Protein AF-A0AA39HWY8-F1 (afdb_monomer_lite)

Structure (mmCIF, N/CA/C/O backbone):
data_AF-A0AA39HWY8-F1
#
_entry.id   AF-A0AA39HWY8-F1
#
loop_
_atom_site.group_PDB
_atom_site.id
_atom_site.type_symbol
_atom_site.label_atom_id
_atom_site.label_alt_id
_atom_site.label_comp_id
_atom_site.label_asym_id
_atom_site.label_entity_id
_atom_site.label_seq_id
_atom_site.pdbx_PDB_ins_code
_atom_site.Cartn_x
_atom_site.Cartn_y
_atom_site.Cartn_z
_atom_site.occupancy
_atom_site.B_iso_or_equiv
_atom_site.auth_seq_id
_atom_site.auth_comp_id
_atom_site.auth_asym_id
_atom_site.auth_atom_id
_atom_site.pdbx_PDB_model_num
ATOM 1 N N . MET A 1 1 ? 37.361 12.857 -61.889 1.00 50.66 1 MET A N 1
ATOM 2 C CA . MET A 1 1 ? 35.949 12.426 -61.782 1.00 50.66 1 MET A CA 1
ATOM 3 C C . MET A 1 1 ? 35.160 13.543 -61.113 1.00 50.66 1 MET A C 1
ATOM 5 O O . MET A 1 1 ? 35.248 13.696 -59.904 1.00 50.66 1 MET A O 1
ATOM 9 N N . ILE A 1 2 ? 34.490 14.390 -61.898 1.00 62.25 2 ILE A N 1
ATOM 10 C CA . ILE A 1 2 ? 33.703 15.519 -61.384 1.00 62.25 2 ILE A CA 1
ATOM 11 C C . ILE A 1 2 ? 32.306 14.979 -61.100 1.00 62.25 2 ILE A C 1
ATOM 13 O O . ILE A 1 2 ? 31.589 14.592 -62.019 1.00 62.25 2 ILE A O 1
ATOM 17 N N . VAL A 1 3 ? 31.942 14.895 -59.825 1.00 65.19 3 VAL A N 1
ATOM 18 C CA . VAL A 1 3 ? 30.579 14.552 -59.414 1.00 65.19 3 VAL A CA 1
ATOM 19 C C . VAL A 1 3 ? 29.689 15.707 -59.885 1.00 65.19 3 VAL A C 1
ATOM 21 O O . VAL A 1 3 ? 29.846 16.836 -59.423 1.00 65.19 3 VAL A O 1
ATOM 24 N N . SER A 1 4 ? 28.829 15.454 -60.876 1.00 81.50 4 SER A N 1
ATOM 25 C CA . SER A 1 4 ? 27.937 16.456 -61.471 1.00 81.50 4 SER A CA 1
ATOM 26 C C . SER A 1 4 ? 27.116 17.172 -60.390 1.00 81.50 4 SER A C 1
ATOM 28 O O . SER A 1 4 ? 26.708 16.568 -59.397 1.00 81.50 4 SER A O 1
ATOM 30 N N . ARG A 1 5 ? 26.822 18.468 -60.574 1.00 79.62 5 ARG A N 1
ATOM 31 C CA . ARG A 1 5 ? 25.970 19.238 -59.643 1.00 79.62 5 ARG A CA 1
ATOM 32 C C . ARG A 1 5 ? 24.638 18.529 -59.369 1.00 79.62 5 ARG A C 1
ATOM 34 O O . ARG A 1 5 ? 24.157 18.554 -58.240 1.00 79.62 5 ARG A O 1
ATOM 41 N N . GLN A 1 6 ? 24.098 17.829 -60.370 1.00 77.50 6 GLN A N 1
ATOM 42 C CA . GLN A 1 6 ? 22.884 17.024 -60.235 1.00 77.50 6 GLN A CA 1
ATOM 43 C C . GLN A 1 6 ? 23.076 15.848 -59.264 1.00 77.50 6 GLN A C 1
ATOM 45 O O . GLN A 1 6 ? 22.221 15.600 -58.420 1.00 77.50 6 GLN A O 1
ATOM 50 N N . THR A 1 7 ? 24.214 15.146 -59.336 1.00 80.62 7 THR A N 1
ATOM 51 C CA . THR A 1 7 ? 24.498 13.999 -58.462 1.00 80.62 7 THR A CA 1
ATOM 52 C C . THR A 1 7 ? 24.791 14.443 -57.031 1.00 80.62 7 THR A C 1
ATOM 54 O O . THR A 1 7 ? 24.413 13.747 -56.096 1.00 80.62 7 THR A O 1
ATOM 57 N N . PHE A 1 8 ? 25.371 15.632 -56.837 1.00 82.62 8 PHE A N 1
ATOM 58 C CA . PHE A 1 8 ? 25.567 16.212 -55.503 1.00 82.62 8 PHE A CA 1
ATOM 59 C C . PHE A 1 8 ? 24.233 16.559 -54.819 1.00 82.62 8 PHE A C 1
ATOM 61 O O . PHE A 1 8 ? 24.037 16.245 -53.647 1.00 82.62 8 PHE A O 1
ATOM 68 N N . LEU A 1 9 ? 23.281 17.137 -55.563 1.00 82.50 9 LEU A N 1
ATOM 69 C CA . LEU A 1 9 ? 21.939 17.441 -55.051 1.00 82.50 9 LEU A CA 1
ATOM 70 C C . LEU A 1 9 ? 21.155 16.174 -54.686 1.00 82.50 9 LEU A C 1
ATOM 72 O O . LEU A 1 9 ? 20.508 16.136 -53.642 1.00 82.50 9 LEU A O 1
ATOM 76 N N . ILE A 1 10 ? 21.256 15.119 -55.499 1.00 82.06 10 ILE A N 1
ATOM 77 C CA . ILE A 1 10 ? 20.590 13.834 -55.233 1.00 82.06 10 ILE A CA 1
ATOM 78 C C . ILE A 1 10 ? 21.121 13.191 -53.944 1.00 82.06 10 ILE A C 1
ATOM 80 O O . ILE A 1 10 ? 20.329 12.704 -53.141 1.00 82.06 10 ILE A O 1
ATOM 84 N N . LEU A 1 11 ? 22.436 13.236 -53.703 1.00 79.88 11 LEU A N 1
ATOM 85 C CA . LEU A 1 11 ? 23.037 12.698 -52.476 1.00 79.88 11 LEU A CA 1
ATOM 86 C C . LEU A 1 11 ? 22.603 13.473 -51.223 1.00 79.88 11 LEU A C 1
ATOM 88 O O . LEU A 1 11 ? 22.339 12.859 -50.190 1.00 79.88 11 LEU A O 1
ATOM 92 N N . ILE A 1 12 ? 22.469 14.800 -51.317 1.00 81.44 12 ILE A N 1
ATOM 93 C CA . ILE A 1 12 ? 21.970 15.631 -50.211 1.00 81.44 12 ILE A CA 1
ATOM 94 C C . ILE A 1 12 ? 20.500 15.309 -49.917 1.00 81.44 12 ILE A C 1
ATOM 96 O O . ILE A 1 12 ? 20.144 15.081 -48.763 1.00 81.44 12 ILE A O 1
ATOM 100 N N . ILE A 1 13 ? 19.647 15.232 -50.944 1.00 81.38 13 ILE A N 1
ATOM 101 C CA . ILE A 1 13 ? 18.216 14.930 -50.778 1.00 81.38 13 ILE A CA 1
ATOM 102 C C . ILE A 1 13 ? 18.018 13.512 -50.216 1.00 81.38 13 ILE A C 1
ATOM 104 O O . ILE A 1 13 ? 17.230 13.327 -49.288 1.00 81.38 13 ILE A O 1
ATOM 108 N N . ALA A 1 14 ? 18.774 12.525 -50.708 1.00 75.25 14 ALA A N 1
ATOM 109 C CA . ALA A 1 14 ? 18.752 11.160 -50.184 1.00 75.25 14 ALA A CA 1
ATOM 110 C C . ALA A 1 14 ? 19.240 11.091 -48.723 1.00 75.25 14 ALA A C 1
ATOM 112 O O . ALA A 1 14 ? 18.629 10.406 -47.903 1.00 75.25 14 ALA A O 1
ATOM 113 N N . GLY A 1 15 ? 20.286 11.846 -48.366 1.00 71.62 15 GLY A N 1
ATOM 114 C CA . GLY A 1 15 ? 20.781 11.948 -46.989 1.00 71.62 15 GLY A CA 1
ATOM 115 C C . GLY A 1 15 ? 19.767 12.575 -46.023 1.00 71.62 15 GLY A C 1
ATOM 116 O O . GLY A 1 15 ? 19.573 12.072 -44.917 1.00 71.62 15 GLY A O 1
ATOM 117 N N . VAL A 1 16 ? 19.058 13.626 -46.454 1.00 72.94 16 VAL A N 1
ATOM 118 C CA . VAL A 1 16 ? 17.999 14.277 -45.660 1.00 72.94 16 VAL A CA 1
ATOM 119 C C . VAL A 1 16 ? 16.770 13.371 -45.515 1.00 72.94 16 VAL A C 1
ATOM 121 O O . VAL A 1 16 ? 16.178 13.310 -44.436 1.00 72.94 16 VAL A O 1
ATOM 124 N N . ALA A 1 17 ? 16.399 12.615 -46.552 1.00 67.88 17 ALA A N 1
ATOM 125 C CA . ALA A 1 17 ? 15.309 11.642 -46.473 1.00 67.88 17 ALA A CA 1
ATOM 126 C C . ALA A 1 17 ? 15.617 10.509 -45.471 1.00 67.88 17 ALA A C 1
ATOM 128 O O . ALA A 1 17 ? 14.768 10.167 -44.648 1.00 67.88 17 ALA A O 1
ATOM 129 N N . LEU A 1 18 ? 16.848 9.984 -45.459 1.00 64.25 18 LEU A N 1
ATOM 130 C CA . LEU A 1 18 ? 17.270 8.921 -44.532 1.00 64.25 18 LEU A CA 1
ATOM 131 C C . LEU A 1 18 ? 17.336 9.382 -43.064 1.00 64.25 18 LEU A C 1
ATOM 133 O O . LEU A 1 18 ? 17.018 8.607 -42.159 1.00 64.25 18 LEU A O 1
ATOM 137 N N . ALA A 1 19 ? 17.684 10.648 -42.811 1.00 62.22 19 ALA A N 1
ATOM 138 C CA . ALA A 1 19 ? 17.709 11.211 -41.459 1.00 62.22 19 ALA A CA 1
ATOM 139 C C . ALA A 1 19 ? 16.307 11.353 -40.828 1.00 62.22 19 ALA A C 1
ATOM 141 O O . ALA A 1 19 ? 16.174 11.314 -39.605 1.00 62.22 19 ALA A O 1
ATOM 142 N N . ASN A 1 20 ? 15.252 11.480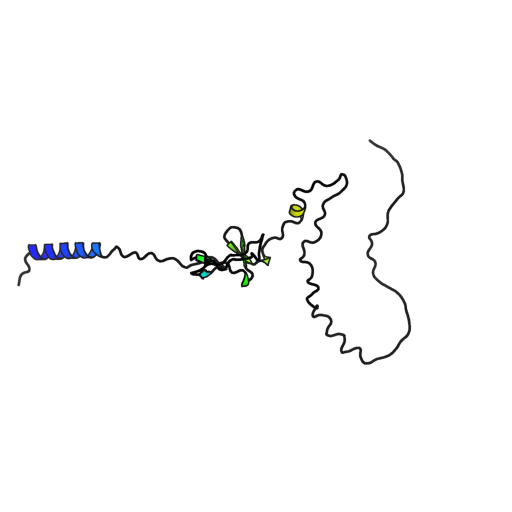 -41.643 1.00 59.72 20 ASN A N 1
ATOM 143 C CA . ASN A 1 20 ? 13.874 11.624 -41.159 1.00 59.72 20 ASN A CA 1
ATOM 144 C C . ASN A 1 20 ? 13.155 10.276 -40.950 1.00 59.72 20 ASN A C 1
ATOM 146 O O . ASN A 1 20 ? 12.254 10.191 -40.117 1.00 59.72 20 ASN A O 1
ATOM 150 N N . VAL A 1 21 ? 13.570 9.207 -41.641 1.00 62.41 21 VAL A N 1
ATOM 151 C CA . VAL A 1 21 ? 12.935 7.874 -41.544 1.00 62.41 21 VAL A CA 1
ATOM 152 C C . VAL A 1 21 ? 13.365 7.094 -40.288 1.00 62.41 21 VAL A C 1
ATOM 154 O O . VAL A 1 21 ? 12.627 6.238 -39.807 1.00 62.41 21 VAL A O 1
ATOM 157 N N . THR A 1 22 ? 14.510 7.408 -39.673 1.00 60.53 22 THR A N 1
ATOM 158 C CA . THR A 1 22 ? 15.006 6.689 -38.477 1.00 60.53 22 THR A CA 1
ATOM 159 C C . THR A 1 22 ? 14.436 7.191 -37.142 1.00 60.53 22 THR A C 1
ATOM 161 O O . THR A 1 22 ? 14.744 6.629 -36.090 1.00 60.53 22 THR A O 1
ATOM 164 N N . LYS A 1 23 ? 13.564 8.209 -37.144 1.00 64.06 23 LYS A N 1
ATOM 165 C CA . LYS A 1 23 ? 13.096 8.881 -35.916 1.00 64.06 23 LYS A CA 1
ATOM 166 C C . LYS A 1 23 ? 11.801 8.326 -35.297 1.00 64.06 23 LYS A C 1
ATOM 168 O O . LYS A 1 23 ? 11.213 8.983 -34.445 1.00 64.06 23 LYS A O 1
ATOM 173 N N . LEU A 1 24 ? 11.362 7.118 -35.667 1.00 63.44 24 LEU A N 1
ATOM 174 C CA . LEU A 1 24 ? 10.164 6.468 -35.103 1.00 63.44 24 LEU A CA 1
ATOM 175 C C . LEU A 1 24 ? 10.446 5.073 -34.530 1.00 63.44 24 LEU A C 1
ATOM 177 O O . LEU A 1 24 ? 9.738 4.110 -34.810 1.00 63.44 24 LEU A O 1
ATOM 181 N N . ARG A 1 25 ? 11.446 4.956 -33.654 1.00 58.62 25 ARG A N 1
ATOM 182 C CA . ARG A 1 25 ? 11.496 3.836 -32.701 1.00 58.62 25 ARG A CA 1
ATOM 183 C C . ARG A 1 25 ? 11.415 4.341 -31.269 1.00 58.62 25 ARG A C 1
ATOM 185 O O . ARG A 1 25 ? 12.288 4.074 -30.451 1.00 58.62 25 ARG A O 1
ATOM 192 N N . ASN A 1 26 ? 10.323 5.039 -30.958 1.00 61.44 26 ASN A N 1
ATOM 193 C CA . ASN A 1 26 ? 9.881 5.190 -29.575 1.00 61.44 26 ASN A CA 1
ATOM 194 C C . ASN A 1 26 ? 9.277 3.858 -29.121 1.00 61.44 26 ASN A C 1
ATOM 196 O O . ASN A 1 26 ? 8.064 3.682 -29.064 1.00 61.44 26 ASN A O 1
ATOM 200 N N . GLY A 1 27 ? 10.149 2.899 -28.809 1.00 60.53 27 GLY A N 1
ATOM 201 C CA . GLY A 1 27 ? 9.787 1.819 -27.904 1.00 60.53 27 GLY A CA 1
ATOM 202 C C . GLY A 1 27 ? 9.500 2.461 -26.555 1.00 60.53 27 GLY A C 1
ATOM 203 O O . GLY A 1 27 ? 10.435 2.830 -25.846 1.00 60.53 27 GLY A O 1
ATOM 204 N N . GLY A 1 28 ? 8.216 2.683 -26.264 1.00 62.94 28 GLY A N 1
ATOM 205 C CA . GLY A 1 28 ? 7.757 3.297 -25.027 1.00 62.94 28 GLY A CA 1
ATOM 206 C C . GLY A 1 28 ? 8.422 2.621 -23.835 1.00 62.94 28 GLY A C 1
ATOM 207 O O . GLY A 1 28 ? 8.192 1.443 -23.563 1.00 62.94 28 GLY A O 1
ATOM 208 N N . ARG A 1 29 ? 9.291 3.355 -23.139 1.00 61.78 29 ARG A N 1
ATOM 209 C CA . ARG A 1 29 ? 9.834 2.903 -21.863 1.00 61.78 29 ARG A CA 1
ATOM 210 C C . ARG A 1 29 ? 8.675 2.902 -20.875 1.00 61.78 29 ARG A C 1
ATOM 212 O O . ARG A 1 29 ? 8.171 3.962 -20.521 1.00 61.78 29 ARG A O 1
ATOM 219 N N . VAL A 1 30 ? 8.250 1.716 -20.444 1.00 65.94 30 VAL A N 1
ATOM 220 C CA . VAL A 1 30 ? 7.434 1.580 -19.236 1.00 65.94 30 VAL A CA 1
ATOM 221 C C . VAL A 1 30 ? 8.327 2.040 -18.093 1.00 65.94 30 VAL A C 1
ATOM 223 O O . VAL A 1 30 ? 9.285 1.348 -17.751 1.00 65.94 30 VAL A O 1
ATOM 226 N N . ILE A 1 31 ? 8.071 3.236 -17.569 1.00 66.94 31 ILE A N 1
ATOM 227 C CA . ILE A 1 31 ? 8.730 3.723 -16.360 1.00 66.94 31 ILE A CA 1
ATOM 228 C C . ILE A 1 31 ? 8.310 2.760 -15.247 1.00 66.94 31 ILE A C 1
ATOM 230 O O . ILE A 1 31 ? 7.136 2.686 -14.893 1.00 66.94 31 ILE A O 1
ATOM 234 N N . ARG A 1 32 ? 9.261 1.947 -14.778 1.00 75.69 32 ARG A N 1
ATOM 235 C CA . ARG A 1 32 ? 9.075 0.981 -13.682 1.00 75.69 32 ARG A CA 1
ATOM 236 C C . ARG A 1 32 ? 9.407 1.606 -12.329 1.00 75.69 32 ARG A C 1
ATOM 238 O O . ARG A 1 32 ? 9.725 0.887 -11.387 1.00 75.69 32 ARG A O 1
ATOM 245 N N . ASP A 1 33 ? 9.361 2.928 -12.260 1.00 87.12 33 ASP A N 1
ATOM 246 C CA . ASP A 1 33 ? 9.581 3.651 -11.023 1.00 87.12 33 ASP A CA 1
ATOM 247 C C . ASP A 1 33 ? 8.276 3.618 -10.243 1.00 87.12 33 ASP A C 1
ATOM 249 O O . ASP A 1 33 ? 7.243 4.124 -10.690 1.00 87.12 33 ASP A O 1
ATOM 253 N N . CYS A 1 34 ? 8.325 2.952 -9.097 1.00 91.38 34 CYS A N 1
ATOM 254 C CA . CYS A 1 34 ? 7.213 2.906 -8.174 1.00 91.38 34 CYS A CA 1
ATOM 255 C C . CYS A 1 34 ? 7.376 3.965 -7.085 1.00 91.38 34 CYS A C 1
ATOM 257 O O . CYS A 1 34 ? 8.503 4.340 -6.752 1.00 91.38 34 CYS A O 1
ATOM 259 N N . PRO A 1 35 ? 6.257 4.463 -6.532 1.00 90.75 35 PRO A N 1
ATOM 260 C CA . PRO A 1 35 ? 6.292 5.298 -5.344 1.00 90.75 35 PRO A CA 1
ATOM 261 C C . PRO A 1 35 ? 6.962 4.577 -4.170 1.00 90.75 35 PRO A C 1
ATOM 263 O O . PRO A 1 35 ? 7.110 3.356 -4.162 1.00 90.75 35 PRO A O 1
ATOM 266 N N . GLU A 1 36 ? 7.323 5.348 -3.151 1.00 91.81 36 GLU A N 1
ATOM 267 C CA . GLU A 1 36 ? 7.893 4.826 -1.910 1.00 91.81 36 GLU A CA 1
ATOM 268 C C . GLU A 1 36 ? 7.042 3.684 -1.319 1.00 91.81 36 GLU A C 1
ATOM 270 O O . GLU A 1 36 ? 5.809 3.751 -1.316 1.00 91.81 36 GLU A O 1
ATOM 275 N N . ASN A 1 37 ? 7.721 2.654 -0.806 1.00 93.12 37 ASN A N 1
ATOM 276 C CA . ASN A 1 37 ? 7.141 1.427 -0.243 1.00 93.12 37 ASN A CA 1
ATOM 277 C C . ASN A 1 37 ? 6.372 0.538 -1.238 1.00 93.12 37 ASN A C 1
ATOM 279 O O . ASN A 1 37 ? 5.664 -0.376 -0.825 1.00 93.12 37 ASN A O 1
ATOM 283 N N . GLU A 1 38 ? 6.517 0.761 -2.545 1.00 94.38 38 GLU A N 1
ATOM 284 C CA . GLU A 1 38 ? 5.963 -0.112 -3.580 1.00 94.38 38 GLU A CA 1
ATOM 285 C C . GLU A 1 38 ? 7.057 -0.571 -4.544 1.00 94.38 38 GLU A C 1
ATOM 287 O O . GLU A 1 38 ? 8.032 0.135 -4.800 1.00 94.38 38 GLU A O 1
ATOM 292 N N . TYR A 1 39 ? 6.881 -1.750 -5.136 1.00 93.44 39 TYR A N 1
ATOM 293 C CA . TYR A 1 39 ? 7.789 -2.264 -6.160 1.00 93.44 39 TYR A CA 1
ATOM 294 C C . TYR A 1 39 ? 7.023 -2.801 -7.363 1.00 93.44 39 TYR A C 1
ATOM 296 O O . TYR A 1 39 ? 5.876 -3.241 -7.263 1.00 93.44 39 TYR A O 1
ATOM 304 N N . PHE A 1 40 ? 7.649 -2.734 -8.537 1.00 93.75 40 PHE A N 1
ATOM 305 C CA . PHE A 1 40 ? 7.016 -3.182 -9.769 1.00 93.75 40 PHE A CA 1
ATOM 306 C C . PHE A 1 40 ? 7.023 -4.709 -9.848 1.00 93.75 40 PHE A C 1
ATOM 308 O O . PHE A 1 40 ? 8.082 -5.336 -9.826 1.00 93.75 40 PHE A O 1
ATOM 315 N N . VAL A 1 41 ? 5.850 -5.308 -10.040 1.00 92.69 41 VAL A N 1
ATOM 316 C CA . VAL A 1 41 ? 5.700 -6.746 -10.295 1.00 92.69 41 VAL A CA 1
ATOM 317 C C . VAL A 1 41 ? 4.888 -6.988 -11.559 1.00 92.69 41 VAL A C 1
ATOM 319 O O . VAL A 1 41 ? 4.013 -6.202 -11.924 1.00 92.69 41 VAL A O 1
ATOM 322 N N . GLN A 1 42 ? 5.167 -8.101 -12.237 1.00 92.62 42 GLN A N 1
ATOM 323 C CA . GLN A 1 42 ? 4.432 -8.495 -13.444 1.00 92.62 42 GLN A CA 1
ATOM 324 C C . GLN A 1 42 ? 3.035 -9.045 -13.133 1.00 92.62 42 GLN A C 1
ATOM 326 O O . GLN A 1 42 ? 2.101 -8.829 -13.900 1.00 92.62 42 GLN A O 1
ATOM 331 N N . CYS A 1 43 ? 2.898 -9.735 -12.003 1.00 92.62 43 CYS A N 1
ATOM 332 C CA . CYS A 1 43 ? 1.646 -10.280 -11.497 1.00 92.62 43 CYS A CA 1
ATOM 333 C C . CYS A 1 43 ? 1.410 -9.672 -10.116 1.00 92.62 43 CYS A C 1
ATOM 335 O O . CYS A 1 43 ? 2.098 -10.018 -9.157 1.00 92.62 43 CYS A O 1
ATOM 337 N N . ARG A 1 44 ? 0.470 -8.728 -10.023 1.00 92.44 44 ARG A N 1
ATOM 338 C CA . ARG A 1 44 ? 0.107 -8.120 -8.740 1.00 92.44 44 ARG A CA 1
ATOM 339 C C . ARG A 1 44 ? -0.868 -9.017 -7.999 1.00 92.44 44 ARG A C 1
ATOM 341 O O . ARG A 1 44 ? -1.872 -9.436 -8.573 1.00 92.44 44 ARG A O 1
ATOM 348 N N . ALA A 1 45 ? -0.594 -9.278 -6.728 1.00 91.06 45 ALA A N 1
ATOM 349 C CA . ALA A 1 45 ? -1.573 -9.899 -5.851 1.00 91.06 45 ALA A CA 1
ATOM 350 C C . ALA A 1 45 ? -2.612 -8.858 -5.388 1.00 91.06 45 ALA A C 1
ATOM 352 O O . ALA A 1 45 ? -2.630 -7.699 -5.822 1.00 91.06 45 ALA A O 1
ATOM 353 N N . CYS A 1 46 ? -3.514 -9.281 -4.511 1.00 91.31 46 CYS A N 1
ATOM 354 C CA . CYS A 1 46 ? -4.290 -8.348 -3.708 1.00 91.31 46 CYS A CA 1
ATOM 355 C C . CYS A 1 46 ? -3.368 -7.538 -2.777 1.00 91.31 46 CYS A C 1
ATOM 357 O O . CYS A 1 46 ? -2.308 -8.007 -2.371 1.00 91.31 46 CYS A O 1
ATOM 359 N N . GLU A 1 47 ? -3.799 -6.339 -2.410 1.00 93.00 47 GLU A N 1
ATOM 360 C CA . GLU A 1 47 ? -3.108 -5.491 -1.439 1.00 93.00 47 GLU A CA 1
ATOM 361 C C . GLU A 1 47 ? -4.051 -5.291 -0.248 1.00 93.00 47 GLU A C 1
ATOM 363 O O . GLU A 1 47 ? -5.270 -5.232 -0.443 1.00 93.00 47 GLU A O 1
ATOM 368 N N . GLY A 1 48 ? -3.504 -5.186 0.963 1.00 92.06 48 GLY A N 1
ATOM 369 C CA . GLY A 1 48 ? -4.273 -4.798 2.145 1.00 92.06 48 GLY A CA 1
ATOM 370 C C . GLY A 1 48 ? -4.602 -3.305 2.147 1.00 92.06 48 GLY A C 1
ATOM 371 O O . GLY A 1 48 ? -3.879 -2.503 1.554 1.00 92.06 48 GLY A O 1
ATOM 372 N N . THR A 1 49 ? -5.675 -2.917 2.833 1.00 93.12 49 THR A N 1
ATOM 373 C CA . THR A 1 49 ? -6.013 -1.509 3.115 1.00 93.12 49 THR A CA 1
ATOM 374 C C . THR A 1 49 ? -6.042 -1.258 4.620 1.00 93.12 49 THR A C 1
ATOM 376 O O . THR A 1 49 ? -5.945 -2.194 5.410 1.00 93.12 49 THR A O 1
ATOM 379 N N . CYS A 1 50 ? -6.180 -0.005 5.056 1.00 89.56 50 CYS A N 1
ATOM 380 C CA . CYS A 1 50 ? -6.334 0.265 6.490 1.00 89.56 50 CYS A CA 1
ATOM 381 C C . CYS A 1 50 ? -7.614 -0.344 7.081 1.00 89.56 50 CYS A C 1
ATOM 383 O O . CYS A 1 50 ? -7.644 -0.668 8.263 1.00 89.56 50 CYS A O 1
ATOM 385 N N . GLU A 1 51 ? -8.666 -0.486 6.276 1.00 88.00 51 GLU A N 1
ATOM 386 C CA . GLU A 1 51 ? -9.948 -1.074 6.671 1.00 88.00 51 GLU A CA 1
ATOM 387 C C . GLU A 1 51 ? -9.889 -2.606 6.679 1.00 88.00 51 GLU A C 1
ATOM 389 O O . GLU A 1 51 ? -10.562 -3.244 7.484 1.00 88.00 51 GLU A O 1
ATOM 394 N N . ASN A 1 52 ? -9.078 -3.195 5.796 1.00 89.19 52 ASN A N 1
ATOM 395 C CA . ASN A 1 52 ? -8.845 -4.632 5.731 1.00 89.19 52 ASN A CA 1
ATOM 396 C C . ASN A 1 52 ? -7.362 -4.929 5.431 1.00 89.19 52 ASN A C 1
ATOM 398 O O . ASN A 1 52 ? -6.996 -5.086 4.260 1.00 89.19 52 ASN A O 1
ATOM 402 N N . PRO A 1 53 ? -6.497 -4.984 6.462 1.00 87.00 53 PRO A N 1
ATOM 403 C CA . PRO A 1 53 ? -5.055 -5.151 6.272 1.00 87.00 53 PRO A CA 1
ATOM 404 C C . PRO A 1 53 ? -4.652 -6.512 5.700 1.00 87.00 53 PRO A C 1
ATOM 406 O O . PRO A 1 53 ? -3.634 -6.613 5.022 1.00 87.00 53 PRO A O 1
ATOM 409 N N . GLU A 1 54 ? -5.446 -7.549 5.967 1.00 88.75 54 GLU A N 1
ATOM 410 C CA . GLU A 1 54 ? -5.170 -8.939 5.584 1.00 88.75 54 GLU A CA 1
ATOM 411 C C . GLU A 1 54 ? -6.363 -9.517 4.806 1.00 88.75 54 GLU A C 1
ATOM 413 O O . GLU A 1 54 ? -7.114 -10.349 5.319 1.00 88.75 54 GLU A O 1
ATOM 418 N N . PRO A 1 55 ? -6.593 -9.058 3.561 1.00 89.31 55 PRO A N 1
ATOM 419 C CA . PRO A 1 55 ? -7.675 -9.579 2.744 1.00 89.31 55 PRO A CA 1
ATOM 420 C C . PRO A 1 55 ? -7.417 -11.040 2.363 1.00 89.31 55 PRO A C 1
ATOM 422 O O . PRO A 1 55 ? -6.288 -11.450 2.100 1.00 89.31 55 PRO A O 1
ATOM 425 N N . VAL A 1 56 ? -8.490 -11.826 2.256 1.00 90.06 56 VAL A N 1
ATOM 426 C CA . VAL A 1 56 ? -8.426 -13.158 1.645 1.00 90.06 56 VAL A CA 1
ATOM 427 C C . VAL A 1 56 ? -8.334 -12.996 0.134 1.00 90.06 56 VAL A C 1
ATOM 429 O O . VAL A 1 56 ? -9.162 -12.318 -0.479 1.00 90.06 56 VAL A O 1
ATOM 432 N N . CYS A 1 57 ? -7.335 -13.628 -0.477 1.00 87.06 57 CYS A N 1
ATOM 433 C CA . CYS A 1 57 ? -7.004 -13.388 -1.874 1.00 87.06 57 CYS A CA 1
ATOM 434 C C . CYS A 1 57 ? -7.026 -14.655 -2.703 1.00 87.06 57 CYS A C 1
ATOM 436 O O . CYS A 1 57 ? -6.483 -15.691 -2.323 1.00 87.06 57 CYS A O 1
ATOM 438 N N . THR A 1 58 ? -7.634 -14.550 -3.879 1.00 88.94 58 THR A N 1
ATOM 439 C CA . THR A 1 58 ? -7.552 -15.593 -4.893 1.00 88.94 58 THR A CA 1
ATOM 440 C C . THR A 1 58 ? -6.152 -15.599 -5.506 1.00 88.94 58 THR A C 1
ATOM 442 O O . THR A 1 58 ? -5.466 -14.579 -5.543 1.00 88.94 58 THR A O 1
ATOM 445 N N . ARG A 1 59 ? -5.719 -16.742 -6.048 1.00 87.12 59 ARG A N 1
ATOM 446 C CA . ARG A 1 59 ? -4.425 -16.869 -6.751 1.00 87.12 59 ARG A CA 1
ATOM 447 C C . ARG A 1 59 ? -4.412 -16.194 -8.136 1.00 87.12 59 ARG A C 1
ATOM 449 O O . ARG A 1 59 ? -3.594 -16.538 -8.981 1.00 87.12 59 ARG A O 1
ATOM 456 N N . MET A 1 60 ? -5.341 -15.273 -8.396 1.00 90.19 60 MET A N 1
ATOM 457 C CA . MET A 1 60 ? -5.441 -14.569 -9.671 1.00 90.19 60 MET A CA 1
ATOM 458 C C . MET A 1 60 ? -4.473 -13.389 -9.714 1.00 90.19 60 MET A C 1
ATOM 460 O O . MET A 1 60 ? -4.446 -12.552 -8.813 1.00 90.19 60 MET A O 1
ATOM 464 N N . CYS A 1 61 ? -3.726 -13.297 -10.811 1.00 92.44 61 CYS A N 1
ATOM 465 C CA . CYS A 1 61 ? -2.846 -12.173 -11.088 1.00 92.44 61 CYS A CA 1
ATOM 466 C C . CYS A 1 61 ? -3.636 -10.950 -11.553 1.00 92.44 61 CYS A C 1
ATOM 468 O O . CYS A 1 61 ? -4.377 -11.012 -12.535 1.00 92.44 61 CYS A O 1
ATOM 470 N N . ARG A 1 62 ? -3.412 -9.810 -10.901 1.00 91.56 62 ARG A N 1
ATOM 471 C CA . ARG A 1 62 ? -3.766 -8.495 -11.443 1.00 91.56 62 ARG A CA 1
ATOM 472 C C . ARG A 1 62 ? -2.687 -8.025 -12.430 1.00 91.56 62 ARG A C 1
ATOM 474 O O . ARG A 1 62 ? -1.542 -8.480 -12.333 1.00 91.56 62 ARG A O 1
ATOM 481 N N . PRO A 1 63 ? -3.023 -7.099 -13.350 1.00 92.62 63 PRO A N 1
ATOM 482 C CA . PRO A 1 63 ? -2.074 -6.563 -14.322 1.00 92.62 63 PRO A CA 1
ATOM 483 C C . PRO A 1 63 ? -0.800 -6.019 -13.675 1.00 92.62 63 PRO A C 1
ATOM 485 O O . PRO A 1 63 ? -0.842 -5.500 -12.551 1.00 92.62 63 PRO A O 1
ATOM 488 N N . ALA A 1 64 ? 0.299 -6.090 -14.426 1.00 92.44 64 ALA A N 1
ATOM 489 C CA . ALA A 1 64 ? 1.601 -5.586 -14.016 1.00 92.44 64 ALA A CA 1
ATOM 490 C C . ALA A 1 64 ? 1.531 -4.129 -13.534 1.00 92.44 64 ALA A C 1
ATOM 492 O O . ALA A 1 64 ? 0.790 -3.310 -14.083 1.00 92.44 64 ALA A O 1
ATOM 493 N N . GLY A 1 65 ? 2.301 -3.807 -12.500 1.00 92.56 65 GLY A N 1
ATOM 494 C CA . GLY A 1 65 ? 2.331 -2.471 -11.917 1.00 92.56 65 GLY A CA 1
ATOM 495 C C . GLY A 1 65 ? 2.989 -2.449 -10.546 1.00 92.56 65 GLY A C 1
ATOM 496 O O . GLY A 1 65 ? 3.534 -3.454 -10.090 1.00 92.56 65 GLY A O 1
ATOM 497 N N . CYS A 1 66 ? 2.892 -1.301 -9.882 1.00 94.06 66 CYS A N 1
ATOM 498 C CA . CYS A 1 66 ? 3.379 -1.123 -8.519 1.00 94.06 66 CYS A CA 1
ATOM 499 C C . CYS A 1 66 ? 2.503 -1.865 -7.514 1.00 94.06 66 CYS A C 1
ATOM 501 O O . CYS A 1 66 ? 1.268 -1.824 -7.603 1.00 94.06 66 CYS A O 1
ATOM 503 N N . PHE A 1 67 ? 3.168 -2.581 -6.614 1.00 94.38 67 PHE A N 1
ATOM 504 C CA . PHE A 1 67 ? 2.572 -3.450 -5.618 1.00 94.38 67 PHE A CA 1
ATOM 505 C C . PHE A 1 67 ? 3.019 -3.046 -4.217 1.00 94.38 67 PHE A C 1
ATOM 507 O O . PHE A 1 67 ? 4.214 -2.916 -3.956 1.00 94.38 67 PHE A O 1
ATOM 514 N N . CYS A 1 68 ? 2.037 -2.863 -3.343 1.00 95.69 68 CYS A N 1
ATOM 515 C CA . CYS A 1 68 ? 2.180 -2.626 -1.916 1.00 95.69 68 CYS A CA 1
ATOM 516 C C . CYS A 1 68 ? 2.078 -3.968 -1.186 1.00 95.69 68 CYS A C 1
ATOM 518 O O . CYS A 1 68 ? 1.003 -4.570 -1.145 1.00 95.69 68 CYS A O 1
ATOM 520 N N . ASN A 1 69 ? 3.195 -4.462 -0.654 1.00 91.62 69 ASN A N 1
ATOM 521 C CA . ASN A 1 69 ? 3.263 -5.815 -0.115 1.00 91.62 69 ASN A CA 1
ATOM 522 C C . ASN A 1 69 ? 2.740 -5.891 1.333 1.00 91.62 69 ASN A C 1
ATOM 524 O O . ASN A 1 69 ? 3.385 -5.358 2.241 1.00 91.62 69 ASN A O 1
ATOM 528 N N . PRO A 1 70 ? 1.621 -6.601 1.587 1.00 88.12 70 PRO A N 1
ATOM 529 C CA . PRO A 1 70 ? 1.105 -6.772 2.941 1.00 88.12 70 PRO A CA 1
ATOM 530 C C . PRO A 1 70 ? 2.019 -7.625 3.829 1.00 88.12 70 PRO A C 1
ATOM 532 O O . PRO A 1 70 ? 2.031 -7.428 5.042 1.00 88.12 70 PRO A O 1
ATOM 535 N N . SER A 1 71 ? 2.822 -8.530 3.254 1.00 86.75 71 SER A N 1
ATOM 536 C CA . SER A 1 71 ? 3.783 -9.342 4.016 1.00 86.75 71 SER A CA 1
ATOM 537 C C . SER A 1 71 ? 4.926 -8.517 4.608 1.00 86.75 71 SER A C 1
ATOM 539 O O . SER A 1 71 ? 5.471 -8.905 5.637 1.00 86.75 71 SER A O 1
ATOM 541 N N . ASP A 1 72 ? 5.230 -7.363 4.011 1.00 89.50 72 ASP A N 1
ATOM 542 C CA . ASP A 1 72 ? 6.238 -6.423 4.512 1.00 89.50 72 ASP A CA 1
ATOM 543 C C . ASP A 1 72 ? 5.642 -5.439 5.540 1.00 89.50 72 ASP A C 1
ATOM 545 O O . ASP A 1 72 ? 6.303 -4.500 5.974 1.00 89.50 72 ASP A O 1
ATOM 549 N N . GLY A 1 73 ? 4.379 -5.638 5.943 1.00 89.69 73 GLY A N 1
ATOM 550 C CA . GLY A 1 73 ? 3.700 -4.799 6.927 1.00 89.69 73 GLY A CA 1
ATOM 551 C C . GLY A 1 73 ? 3.130 -3.500 6.358 1.00 89.69 73 GLY A C 1
ATOM 552 O O . GLY A 1 73 ? 2.843 -2.580 7.126 1.00 89.69 73 GLY A O 1
ATOM 553 N N . PHE A 1 74 ? 2.934 -3.409 5.040 1.00 94.06 74 PHE A N 1
ATOM 554 C CA . PHE A 1 74 ? 2.366 -2.228 4.396 1.00 94.06 74 PHE A CA 1
ATOM 555 C C . PHE A 1 74 ? 0.924 -2.429 3.927 1.00 94.06 74 PHE A C 1
ATOM 557 O O . PHE A 1 74 ? 0.487 -3.527 3.595 1.00 94.06 74 PHE A O 1
ATOM 564 N N . VAL A 1 75 ? 0.175 -1.333 3.869 1.00 94.69 75 VAL A N 1
ATOM 565 C CA . VAL A 1 75 ? -1.199 -1.294 3.368 1.00 94.69 75 VAL A CA 1
ATOM 566 C C . VAL A 1 75 ? -1.420 -0.062 2.501 1.00 94.69 75 VAL A C 1
ATOM 568 O O . VAL A 1 75 ? -0.805 0.991 2.700 1.00 94.69 75 VAL A O 1
ATOM 571 N N . ARG A 1 76 ? -2.331 -0.170 1.532 1.00 94.56 76 ARG A N 1
ATOM 572 C CA . ARG A 1 76 ? -2.679 0.938 0.647 1.00 94.56 76 ARG A CA 1
ATOM 573 C C . ARG A 1 76 ? -3.754 1.818 1.289 1.00 94.56 76 ARG A C 1
ATOM 575 O O . ARG A 1 76 ? -4.842 1.355 1.629 1.00 94.56 76 ARG A O 1
ATOM 582 N N . LYS A 1 77 ? -3.473 3.118 1.399 1.00 93.19 77 LYS A N 1
ATOM 583 C CA . LYS A 1 77 ? -4.412 4.156 1.848 1.00 93.19 77 LYS A CA 1
ATOM 584 C C . LYS A 1 77 ? -4.337 5.364 0.923 1.00 93.19 77 LYS A C 1
ATOM 586 O O . LYS A 1 77 ? -3.265 5.932 0.735 1.00 93.19 77 LYS A O 1
ATOM 591 N N . ASN A 1 78 ? -5.472 5.783 0.360 1.00 90.19 78 ASN A N 1
ATOM 592 C CA . ASN A 1 78 ? -5.563 6.948 -0.536 1.00 90.19 78 ASN A CA 1
ATOM 593 C C . ASN A 1 78 ? -4.516 6.926 -1.670 1.00 90.19 78 ASN A C 1
ATOM 595 O O . ASN A 1 78 ? -3.885 7.937 -1.968 1.00 90.19 78 ASN A O 1
ATOM 599 N N . GLY A 1 79 ? -4.284 5.749 -2.260 1.00 90.06 79 GLY A N 1
ATOM 600 C CA . GLY A 1 79 ? -3.318 5.564 -3.346 1.00 90.06 79 GLY A CA 1
ATOM 601 C C . GLY A 1 79 ? -1.851 5.454 -2.919 1.00 90.06 79 GLY A C 1
ATOM 602 O O . GLY A 1 79 ? -1.019 5.211 -3.782 1.00 90.06 79 GLY A O 1
ATOM 603 N N . ARG A 1 80 ? -1.525 5.565 -1.625 1.00 93.06 80 ARG A N 1
ATOM 604 C CA . ARG A 1 80 ? -0.159 5.414 -1.099 1.00 93.06 80 ARG A CA 1
ATOM 605 C C . ARG A 1 80 ? 0.008 4.118 -0.318 1.00 93.06 80 ARG A C 1
ATOM 607 O O . ARG A 1 80 ? -0.896 3.748 0.428 1.00 93.06 80 ARG A O 1
ATOM 614 N N . CYS A 1 81 ? 1.175 3.495 -0.426 1.00 95.44 81 CYS A N 1
ATOM 615 C CA . CYS A 1 81 ? 1.584 2.398 0.441 1.00 95.44 81 CYS A CA 1
ATOM 616 C C . CYS A 1 81 ? 2.223 2.945 1.726 1.00 95.44 81 CYS A C 1
ATOM 618 O O . CYS A 1 81 ? 3.214 3.680 1.690 1.00 95.44 81 CYS A O 1
ATOM 620 N N . ILE A 1 82 ? 1.604 2.650 2.867 1.00 94.56 82 ILE A N 1
ATOM 621 C CA . ILE A 1 82 ? 2.032 3.111 4.192 1.00 94.56 82 ILE A CA 1
ATOM 622 C C . ILE A 1 82 ? 2.185 1.920 5.131 1.00 94.56 82 ILE A C 1
ATOM 624 O O . ILE A 1 82 ? 1.532 0.899 4.944 1.00 94.56 82 ILE A O 1
ATOM 628 N N . GLU A 1 83 ? 3.020 2.053 6.156 1.00 92.81 83 GLU A N 1
ATOM 629 C CA . GLU A 1 83 ? 3.104 1.063 7.234 1.00 92.81 83 GLU A CA 1
ATOM 630 C C . GLU A 1 83 ? 1.712 0.845 7.852 1.00 92.81 83 GLU A C 1
ATOM 632 O O . GLU A 1 83 ? 0.986 1.808 8.126 1.00 92.81 83 GLU A O 1
ATOM 637 N N . LYS A 1 84 ? 1.349 -0.414 8.113 1.00 89.56 84 LYS A N 1
ATOM 638 C CA . LYS A 1 84 ? 0.080 -0.811 8.746 1.00 89.56 84 LYS A CA 1
ATOM 639 C C . LYS A 1 84 ? -0.161 -0.055 10.056 1.00 89.56 84 LYS A C 1
ATOM 641 O O . LYS A 1 84 ? -1.284 0.345 10.341 1.00 89.56 84 LYS A O 1
ATOM 646 N N . GLU A 1 85 ? 0.900 0.219 10.808 1.00 86.00 85 GLU A N 1
ATOM 647 C CA . GLU A 1 85 ? 0.862 0.966 12.071 1.00 86.00 85 GLU A CA 1
ATOM 648 C C . GLU A 1 85 ? 0.505 2.453 11.897 1.00 86.00 85 GLU A C 1
ATOM 650 O O . GLU A 1 85 ? -0.043 3.073 12.806 1.00 86.00 85 GLU A O 1
ATOM 655 N N . ARG A 1 86 ? 0.754 3.035 10.715 1.00 86.94 86 ARG A N 1
ATOM 656 C CA . ARG A 1 86 ? 0.379 4.423 10.387 1.00 86.94 86 ARG A CA 1
ATOM 657 C C . ARG A 1 86 ? -1.072 4.569 9.965 1.00 86.94 86 ARG A C 1
ATOM 659 O O . ARG A 1 86 ? -1.548 5.695 9.759 1.00 86.94 86 ARG A O 1
ATOM 666 N N . CYS A 1 87 ? -1.806 3.468 9.827 1.00 85.94 87 CYS A N 1
ATOM 667 C CA . CYS A 1 87 ? -3.249 3.565 9.796 1.00 85.94 87 CYS A CA 1
ATOM 668 C C . CYS A 1 87 ? -3.684 4.204 11.107 1.00 85.94 87 CYS A C 1
ATOM 670 O O . CYS A 1 87 ? -3.562 3.596 12.166 1.00 85.94 87 CYS A O 1
ATOM 672 N N . ARG A 1 88 ? -4.187 5.450 11.037 1.00 73.25 88 ARG A N 1
ATOM 673 C CA . ARG A 1 88 ? -4.919 6.016 12.171 1.00 73.25 88 ARG A CA 1
ATOM 674 C C . ARG A 1 88 ? -5.901 4.934 12.612 1.00 73.25 88 ARG A C 1
ATOM 676 O O . ARG A 1 88 ? -6.672 4.496 11.745 1.00 73.25 88 ARG A O 1
ATOM 683 N N . PRO A 1 89 ? -5.881 4.511 13.886 1.00 60.84 89 PRO A N 1
A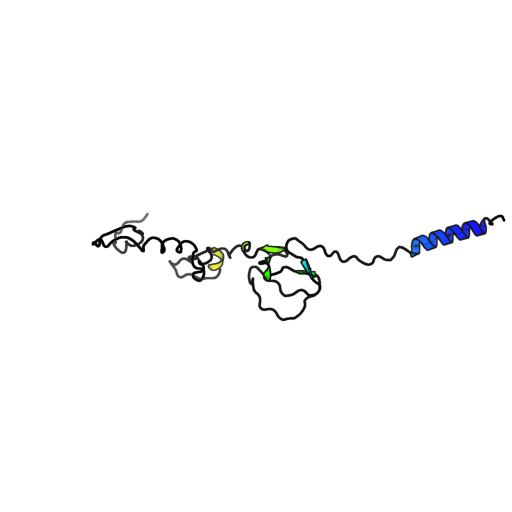TOM 684 C CA . PRO A 1 89 ? -7.003 3.750 14.389 1.00 60.84 89 PRO A CA 1
ATOM 685 C C . PRO A 1 89 ? -8.261 4.560 14.047 1.00 60.84 89 PRO A C 1
ATOM 687 O O . PRO A 1 89 ? -8.184 5.801 14.023 1.00 60.84 89 PRO A O 1
ATOM 690 N N . PRO A 1 90 ? -9.385 3.902 13.707 1.00 58.38 90 PRO A N 1
ATOM 691 C CA . PRO A 1 90 ? -10.651 4.614 13.597 1.00 58.38 90 PRO A CA 1
ATOM 692 C C . PRO A 1 90 ? -10.746 5.535 14.810 1.00 58.38 90 PRO A C 1
ATOM 694 O O . PRO A 1 90 ? -10.397 5.117 15.921 1.00 58.38 90 PRO A O 1
ATOM 697 N N . ASN A 1 91 ? -11.076 6.813 14.586 1.00 58.88 91 ASN A N 1
ATOM 698 C CA . ASN A 1 91 ? -11.196 7.739 15.701 1.00 58.88 91 ASN A CA 1
ATOM 699 C C . ASN A 1 91 ? -12.111 7.045 16.719 1.00 58.88 91 ASN A C 1
ATOM 701 O O . ASN A 1 91 ? -13.149 6.524 16.309 1.00 58.88 91 ASN A O 1
ATOM 705 N N . PRO A 1 92 ? -11.753 6.977 18.007 1.00 59.22 92 PRO A N 1
ATOM 706 C CA . PRO A 1 92 ? -12.615 6.373 19.022 1.00 59.22 92 PRO A CA 1
ATOM 707 C C . PRO A 1 92 ? -14.059 6.882 18.920 1.00 59.22 92 PRO A C 1
ATOM 709 O O . PRO A 1 92 ? -15.011 6.141 19.120 1.00 59.22 92 PRO A O 1
ATOM 712 N N . ILE A 1 93 ? -14.226 8.137 18.499 1.00 60.06 93 ILE A N 1
ATOM 713 C CA . ILE A 1 93 ? -15.518 8.785 18.276 1.00 60.06 93 ILE A CA 1
ATOM 714 C C . ILE A 1 93 ? -16.266 8.223 17.045 1.00 60.06 93 ILE A C 1
ATOM 716 O O . ILE A 1 93 ? -17.495 8.172 17.057 1.00 60.06 93 ILE A O 1
ATOM 720 N N . ASP A 1 94 ? -15.571 7.745 16.005 1.00 69.06 94 ASP A N 1
ATOM 721 C CA . ASP A 1 94 ? -16.189 7.102 14.832 1.00 69.06 94 ASP A CA 1
ATOM 722 C C . ASP A 1 94 ? -16.881 5.781 15.201 1.00 69.06 94 ASP A C 1
ATOM 724 O O . ASP A 1 94 ? -17.873 5.421 14.572 1.00 69.06 94 ASP A O 1
ATOM 728 N N . VAL A 1 95 ? -16.423 5.100 16.260 1.00 69.88 95 VAL A N 1
ATOM 729 C CA . VAL A 1 95 ? -17.080 3.897 16.810 1.00 69.88 95 VAL A CA 1
ATOM 730 C C . VAL A 1 95 ? -18.493 4.219 17.298 1.00 69.88 95 VAL A C 1
ATOM 732 O O . VAL A 1 95 ? -19.381 3.381 17.225 1.00 69.88 95 VAL A O 1
ATOM 735 N N . CYS A 1 96 ? -18.735 5.449 17.745 1.00 72.94 96 CYS A N 1
ATOM 736 C CA . CYS A 1 96 ? -20.038 5.896 18.229 1.00 72.94 96 CYS A CA 1
ATOM 737 C C . CYS A 1 96 ? -20.943 6.437 17.109 1.00 72.94 96 CYS A C 1
ATOM 739 O O . CYS A 1 96 ? -22.109 6.771 17.346 1.00 72.94 96 CYS A O 1
ATOM 741 N N . LYS A 1 97 ? -20.439 6.534 15.873 1.00 80.44 97 LYS A N 1
ATOM 742 C CA . LYS A 1 97 ? -21.166 7.123 14.749 1.00 80.44 97 LYS A CA 1
ATOM 743 C C . LYS A 1 97 ? -22.239 6.152 14.246 1.00 80.44 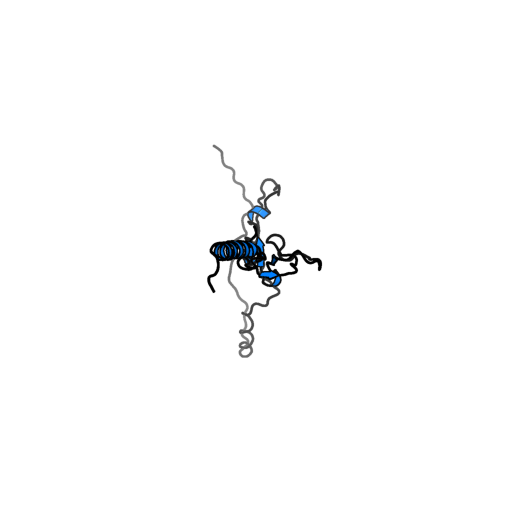97 LYS A C 1
ATOM 745 O O . LYS A 1 97 ? -21.935 5.129 13.647 1.00 80.44 97 LYS A O 1
ATOM 750 N N . GLY A 1 98 ? -23.509 6.489 14.477 1.00 73.56 98 GLY A N 1
ATOM 751 C CA . GLY A 1 98 ? -24.670 5.697 14.037 1.00 73.56 98 GLY A CA 1
ATOM 752 C C . GLY A 1 98 ? -25.406 4.954 15.156 1.00 73.56 98 GLY A C 1
ATOM 753 O O . GLY A 1 98 ? -26.495 4.430 14.924 1.00 73.56 98 GLY A O 1
ATOM 754 N N . PHE A 1 99 ? -24.877 4.966 16.380 1.00 79.56 99 PHE A N 1
ATOM 755 C CA . PHE A 1 99 ? -25.565 4.410 17.541 1.00 79.56 99 PHE A CA 1
ATOM 756 C C . PHE A 1 99 ? -26.554 5.426 18.125 1.00 79.56 99 PHE A C 1
ATOM 758 O O . PHE A 1 99 ? -26.197 6.561 18.435 1.00 79.56 99 PHE A O 1
ATOM 765 N N . LYS A 1 100 ? -27.815 5.015 18.307 1.00 88.44 100 LYS A N 1
ATOM 766 C CA . LYS A 1 100 ? -28.791 5.769 19.105 1.00 88.44 100 LYS A CA 1
ATOM 767 C C . LYS A 1 100 ? -28.668 5.332 20.563 1.00 88.44 100 LYS A C 1
ATOM 769 O O . LYS A 1 100 ? -29.129 4.253 20.927 1.00 88.44 100 LYS A O 1
ATOM 774 N N . CYS A 1 101 ? -28.033 6.155 21.389 1.00 83.06 101 CYS A N 1
ATOM 775 C CA . CYS A 1 101 ? -27.934 5.910 22.825 1.00 83.06 101 CYS A CA 1
ATOM 776 C C . CYS A 1 101 ? -29.288 6.137 23.516 1.00 83.06 101 CYS A C 1
ATOM 778 O O . CYS A 1 101 ? -30.094 6.973 23.100 1.00 83.06 101 CYS A O 1
ATOM 780 N N . ARG A 1 102 ? -29.538 5.401 24.602 1.00 87.88 102 ARG A N 1
ATOM 781 C CA . ARG A 1 102 ? -30.694 5.643 25.473 1.00 87.88 102 ARG A CA 1
ATOM 782 C C . ARG A 1 102 ? -30.496 6.968 26.219 1.00 87.88 102 ARG A C 1
ATOM 784 O O . ARG A 1 102 ? -29.362 7.327 26.535 1.00 87.88 102 ARG A O 1
ATOM 791 N N . ALA A 1 103 ? -31.581 7.675 26.538 1.00 87.88 103 ALA A N 1
ATOM 792 C CA . ALA A 1 103 ? -31.516 8.893 27.347 1.00 87.88 103 ALA A CA 1
ATOM 793 C C . ALA A 1 103 ? -30.711 8.660 28.642 1.00 87.88 103 ALA A C 1
ATOM 795 O O . ALA A 1 103 ? -30.973 7.703 29.371 1.00 87.88 103 ALA A O 1
ATOM 796 N N . GLY A 1 104 ? -29.715 9.516 28.891 1.00 83.31 104 GLY A N 1
ATOM 797 C CA . GLY A 1 104 ? -28.816 9.421 30.047 1.00 83.31 104 GLY A CA 1
ATOM 798 C C . GLY A 1 104 ? -27.641 8.447 29.899 1.00 83.31 104 GLY A C 1
ATOM 799 O O . GLY A 1 104 ? -26.918 8.235 30.866 1.00 83.31 104 GLY A O 1
ATOM 800 N N . THR A 1 105 ? -27.429 7.861 28.717 1.00 86.31 105 THR A N 1
ATOM 801 C CA . THR A 1 105 ? -26.241 7.041 28.420 1.00 86.31 105 THR A CA 1
ATOM 802 C C . THR A 1 105 ? -25.325 7.755 27.430 1.00 86.31 105 THR A C 1
ATOM 804 O O . THR A 1 105 ? -25.795 8.528 26.596 1.00 86.31 105 THR A O 1
ATOM 807 N N . TYR A 1 106 ? -24.023 7.490 27.520 1.00 80.88 106 TYR A N 1
ATOM 808 C CA . TYR A 1 106 ? -23.010 7.987 26.593 1.00 80.88 106 TYR A CA 1
ATOM 809 C C . TYR A 1 106 ? -22.266 6.807 25.970 1.00 80.88 106 TYR A C 1
ATOM 811 O O . TYR A 1 106 ? -22.133 5.745 26.581 1.00 80.88 106 TYR A O 1
ATOM 819 N N . CYS A 1 107 ? -21.821 6.983 24.730 1.00 76.69 107 CYS A N 1
ATOM 820 C CA . CYS A 1 107 ? -20.939 6.026 24.084 1.00 76.69 107 CYS A CA 1
ATOM 821 C C . CYS A 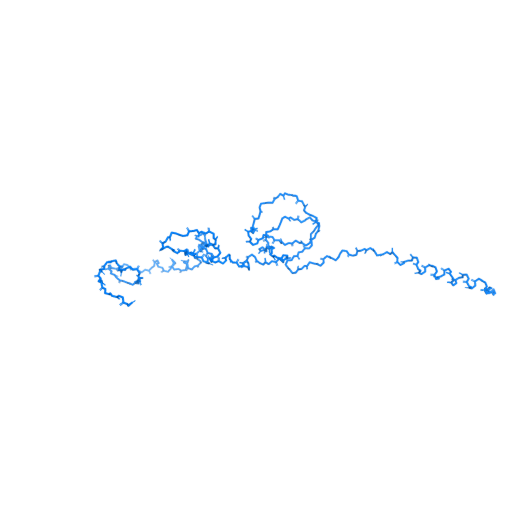1 107 ? -19.510 6.308 24.552 1.00 76.69 107 CYS A C 1
ATOM 823 O O . CYS A 1 107 ? -18.978 7.380 24.275 1.00 76.69 107 CYS A O 1
ATOM 825 N N . GLU A 1 108 ? -18.923 5.361 25.281 1.00 76.75 108 GLU A N 1
ATOM 826 C CA . GLU A 1 108 ? -17.525 5.416 25.704 1.00 76.75 108 GLU A CA 1
ATOM 827 C C . GLU A 1 108 ? -16.715 4.445 24.839 1.00 76.75 108 GLU A C 1
ATOM 829 O O . GLU A 1 108 ? -16.896 3.227 24.957 1.00 76.75 108 GLU A O 1
ATOM 834 N N . PRO A 1 109 ? -15.832 4.935 23.959 1.00 68.12 109 PRO A N 1
ATOM 835 C CA . PRO A 1 109 ? -14.976 4.071 23.169 1.00 68.12 109 PRO A CA 1
ATOM 836 C C . PRO A 1 109 ? -13.816 3.576 24.037 1.00 68.12 109 PRO A C 1
ATOM 838 O O . PRO A 1 109 ? -12.741 4.171 24.106 1.00 68.12 109 PRO A O 1
ATOM 841 N N . GLN A 1 110 ? -14.042 2.474 24.745 1.00 54.16 110 GLN A N 1
ATOM 842 C CA . GLN A 1 110 ? -13.019 1.875 25.591 1.00 54.16 110 GLN A CA 1
ATOM 843 C C . GLN A 1 110 ? -11.894 1.278 24.717 1.00 54.16 110 GLN A C 1
ATOM 845 O O . GLN A 1 110 ? -12.122 0.316 23.989 1.00 54.16 110 GLN A O 1
ATOM 850 N N . HIS A 1 111 ? -10.677 1.825 24.866 1.00 48.19 111 HIS A N 1
ATOM 851 C CA . HIS A 1 111 ? -9.373 1.353 24.353 1.00 48.19 111 HIS A CA 1
ATOM 852 C C . HIS A 1 111 ? -8.990 1.703 22.897 1.00 48.19 111 H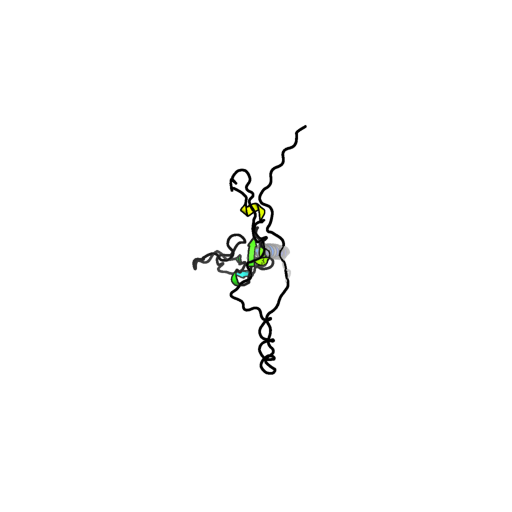IS A C 1
ATOM 854 O O . HIS A 1 111 ? -9.172 0.924 21.971 1.00 48.19 111 HIS A O 1
ATOM 860 N N . VAL A 1 112 ? -8.275 2.824 22.718 1.00 54.88 112 VAL A N 1
ATOM 861 C CA . VAL A 1 112 ? -7.492 3.131 21.489 1.00 54.88 112 VAL A CA 1
ATOM 862 C C . VAL A 1 112 ? -6.058 2.589 21.535 1.00 54.88 112 VAL A C 1
ATOM 864 O O . VAL A 1 112 ? -5.234 2.910 20.681 1.00 54.88 112 VAL A O 1
ATOM 867 N N . LYS A 1 113 ? -5.718 1.796 22.551 1.00 46.72 113 LYS A N 1
ATOM 868 C CA . LYS A 1 113 ? -4.443 1.079 22.594 1.00 46.72 113 LYS A CA 1
ATOM 869 C C . LYS A 1 113 ? -4.702 -0.338 22.083 1.00 46.72 113 LYS A C 1
ATOM 871 O O . LYS A 1 113 ? -5.696 -0.921 22.520 1.00 46.72 113 LYS A O 1
ATOM 876 N N . PRO A 1 114 ? -3.849 -0.895 21.200 1.00 57.97 114 PRO A N 1
ATOM 877 C CA . PRO A 1 114 ? -3.888 -2.321 20.898 1.00 57.97 114 PRO A CA 1
ATOM 878 C C . PRO A 1 114 ? -3.949 -3.087 22.219 1.00 57.97 114 PRO A C 1
ATOM 880 O O . PRO A 1 114 ? -3.191 -2.764 23.141 1.00 57.97 114 PRO A O 1
ATOM 883 N N . CYS A 1 115 ? -4.875 -4.040 22.343 1.00 39.34 115 CYS A N 1
ATOM 884 C CA . CYS A 1 115 ? -4.906 -4.909 23.512 1.00 39.34 115 CYS A CA 1
ATOM 885 C C . CYS A 1 115 ? -3.499 -5.504 23.686 1.00 39.34 115 CYS A C 1
ATOM 887 O O . CYS A 1 115 ? -2.937 -5.977 22.693 1.00 39.34 115 CYS A O 1
ATOM 889 N N . PRO A 1 116 ? -2.897 -5.448 24.888 1.00 55.88 116 PRO A N 1
ATOM 890 C CA . PRO A 1 116 ? -1.636 -6.129 25.117 1.00 55.88 116 PRO A CA 1
ATOM 891 C C . PRO A 1 116 ? -1.839 -7.598 24.759 1.00 55.88 116 PRO A C 1
ATOM 893 O O . PRO A 1 116 ? -2.756 -8.252 25.257 1.00 55.88 116 PRO A O 1
ATOM 896 N N . ASP A 1 117 ? -1.022 -8.078 23.832 1.00 48.53 117 ASP A N 1
ATOM 897 C CA . ASP A 1 117 ? -1.044 -9.457 23.383 1.00 48.53 117 ASP A CA 1
ATOM 898 C C . ASP A 1 117 ? -0.611 -10.355 24.548 1.00 48.53 117 ASP A C 1
ATOM 900 O O . ASP A 1 117 ? 0.579 -10.532 24.810 1.00 48.53 117 ASP A O 1
ATOM 904 N N . LEU A 1 118 ? -1.594 -10.895 25.275 1.00 58.03 118 LEU A N 1
ATOM 905 C CA . LEU A 1 118 ? -1.391 -11.807 26.405 1.00 58.03 118 LEU A CA 1
ATOM 906 C C . LEU A 1 118 ? -0.763 -13.145 25.976 1.00 58.03 118 LEU A C 1
ATOM 908 O O . LEU A 1 118 ? -0.445 -13.963 26.836 1.00 58.03 118 LEU A O 1
ATOM 912 N N . THR A 1 119 ? -0.569 -13.379 24.672 1.00 67.06 119 THR A N 1
ATOM 913 C CA . THR A 1 119 ? 0.159 -14.549 24.165 1.00 67.06 119 THR A CA 1
ATOM 914 C C . THR A 1 119 ? 1.670 -14.324 24.085 1.00 67.06 119 THR A C 1
ATOM 916 O O . THR A 1 119 ? 2.421 -15.291 23.947 1.00 67.06 119 THR A O 1
ATOM 919 N N . LYS A 1 120 ? 2.148 -13.079 24.239 1.00 58.69 120 LYS A N 1
ATOM 920 C CA . LYS A 1 120 ? 3.579 -12.767 24.326 1.00 58.69 120 LYS A CA 1
ATOM 921 C C . LYS A 1 120 ? 4.008 -12.709 25.793 1.00 58.69 120 LYS A C 1
ATOM 923 O O . LYS A 1 120 ? 3.657 -11.751 26.485 1.00 58.69 120 LYS A O 1
ATOM 928 N N . PRO A 1 121 ? 4.785 -13.686 26.297 1.00 58.28 121 PRO A N 1
ATOM 929 C CA . PRO A 1 121 ? 5.360 -13.572 27.627 1.00 58.28 121 PRO A CA 1
ATOM 930 C C . PRO A 1 121 ? 6.275 -12.345 27.668 1.00 58.28 121 PRO A C 1
ATOM 932 O O . PRO A 1 121 ? 7.209 -12.202 26.877 1.00 58.28 121 PRO A O 1
ATOM 935 N N . SER A 1 122 ? 5.985 -11.434 28.591 1.00 53.88 122 SER A N 1
ATOM 936 C CA . SER A 1 122 ? 6.818 -10.278 28.883 1.00 53.88 122 SER A CA 1
ATOM 937 C C . SER A 1 122 ? 8.196 -10.756 29.348 1.00 53.88 122 SER A C 1
ATOM 939 O O . SER A 1 122 ? 8.335 -11.449 30.355 1.00 53.88 122 SER A O 1
ATOM 941 N N . LEU A 1 123 ? 9.237 -10.346 28.620 1.00 56.78 123 LEU A N 1
ATOM 942 C CA . LEU A 1 123 ? 10.652 -10.689 28.846 1.00 56.78 123 LEU A CA 1
ATOM 943 C C . LEU A 1 123 ? 11.218 -10.226 30.209 1.00 56.78 123 LEU A C 1
ATOM 945 O O . LEU A 1 123 ? 12.406 -10.368 30.471 1.00 56.78 123 LEU A O 1
ATOM 949 N N . ILE A 1 124 ? 10.380 -9.659 31.079 1.00 58.91 124 ILE A N 1
ATOM 950 C CA . ILE A 1 124 ? 10.768 -8.998 32.328 1.00 58.91 124 ILE A CA 1
ATOM 951 C C . ILE A 1 124 ? 10.792 -9.985 33.513 1.00 58.91 124 ILE A C 1
ATOM 953 O O . ILE A 1 124 ? 11.486 -9.741 34.494 1.00 58.91 124 ILE A O 1
ATOM 957 N N . PHE A 1 125 ? 10.116 -11.140 33.434 1.00 49.47 125 PHE A N 1
ATOM 958 C CA . PHE A 1 125 ? 9.969 -12.041 34.592 1.00 49.47 125 PHE A CA 1
ATOM 959 C C . PHE A 1 125 ? 10.958 -13.214 34.686 1.00 49.47 125 PHE A C 1
ATOM 961 O O . PHE A 1 125 ? 10.952 -13.919 35.693 1.00 49.47 125 PHE A O 1
ATOM 968 N N . MET A 1 126 ? 11.849 -13.422 33.711 1.00 52.34 126 MET A N 1
ATOM 969 C CA . MET A 1 126 ? 12.759 -14.583 33.740 1.00 52.34 126 MET A CA 1
ATOM 970 C C . MET A 1 126 ? 14.025 -14.387 34.593 1.00 52.34 126 MET A C 1
ATOM 972 O O . MET A 1 126 ? 14.729 -15.357 34.855 1.00 52.34 126 MET A O 1
ATOM 976 N N . HIS A 1 127 ? 14.321 -13.171 35.068 1.00 48.91 127 HIS A N 1
ATOM 977 C CA . HIS A 1 127 ? 15.542 -12.909 35.848 1.00 48.91 127 HIS A CA 1
ATOM 978 C C . HIS A 1 127 ? 15.381 -13.025 37.375 1.00 48.91 127 HIS A C 1
ATOM 980 O O . HIS A 1 127 ? 16.386 -13.056 38.081 1.00 48.91 127 HIS A O 1
ATOM 986 N N . HIS A 1 128 ? 14.156 -13.120 37.908 1.00 50.41 128 HIS A N 1
ATOM 987 C CA . HIS A 1 128 ? 13.937 -13.153 39.364 1.00 50.41 128 HIS A CA 1
ATOM 988 C C . HIS A 1 128 ? 13.776 -14.558 39.964 1.00 50.41 128 HIS A C 1
ATOM 990 O O . HIS A 1 128 ? 13.901 -14.713 41.178 1.00 50.41 128 HIS A O 1
ATOM 996 N N . THR A 1 129 ? 13.554 -15.596 39.155 1.00 48.69 129 THR A N 1
ATOM 997 C CA . THR A 1 129 ? 13.356 -16.972 39.648 1.00 48.69 129 THR A CA 1
ATOM 998 C C . THR A 1 129 ? 14.651 -17.733 39.934 1.00 48.69 129 THR A C 1
ATOM 1000 O O . THR A 1 129 ? 14.602 -18.741 40.631 1.00 48.69 129 THR A O 1
ATOM 1003 N N . VAL A 1 130 ? 15.816 -17.257 39.475 1.00 50.06 130 VAL A N 1
ATOM 1004 C CA . VAL A 1 130 ? 17.098 -17.954 39.714 1.00 50.06 130 VAL A CA 1
ATOM 1005 C C . VAL A 1 130 ? 17.736 -17.578 41.061 1.00 50.06 130 VAL A C 1
ATOM 1007 O O . VAL A 1 130 ? 18.497 -18.363 41.617 1.00 50.06 130 VAL A O 1
ATOM 1010 N N . VAL A 1 131 ? 17.400 -16.422 41.647 1.00 51.25 131 VAL A N 1
ATOM 1011 C CA . VAL A 1 131 ? 18.065 -15.940 42.879 1.00 51.25 131 VAL A CA 1
ATOM 1012 C C . VAL A 1 131 ? 17.321 -16.338 44.166 1.00 51.25 131 VAL A C 1
ATOM 1014 O O . VAL A 1 131 ? 17.926 -16.405 45.230 1.00 51.25 131 VAL A O 1
ATOM 1017 N N . ALA A 1 132 ? 16.035 -16.699 44.098 1.00 48.34 132 ALA A N 1
ATOM 1018 C CA . ALA A 1 132 ? 15.214 -16.997 45.281 1.00 48.34 132 ALA A CA 1
ATOM 1019 C C . ALA A 1 132 ? 15.282 -18.466 45.769 1.00 48.34 132 ALA A C 1
ATOM 1021 O O . ALA A 1 132 ? 14.397 -18.920 46.491 1.00 48.34 132 ALA A O 1
ATOM 1022 N N . GLY A 1 133 ? 16.304 -19.231 45.365 1.00 47.50 133 GLY A N 1
ATOM 1023 C CA . GLY A 1 133 ? 16.501 -20.627 45.786 1.00 47.50 133 GLY A CA 1
ATOM 1024 C C . GLY A 1 133 ? 17.265 -20.801 47.104 1.00 47.50 133 GLY A C 1
ATOM 1025 O O . GLY A 1 133 ? 17.236 -21.880 47.691 1.00 47.50 133 GLY A O 1
ATOM 1026 N N . LEU A 1 134 ? 17.929 -19.756 47.600 1.00 55.12 134 LEU A N 1
ATOM 1027 C CA . LEU A 1 134 ? 18.667 -19.781 48.859 1.00 55.12 134 LEU A CA 1
ATOM 1028 C C . LEU A 1 134 ? 18.21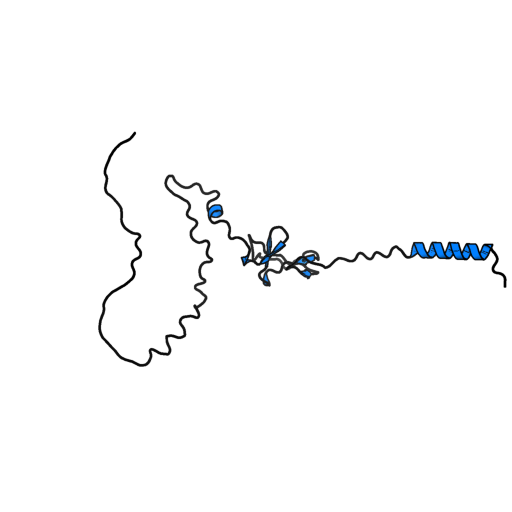4 -18.593 49.707 1.00 55.12 134 LEU A C 1
ATOM 1030 O O . LEU A 1 134 ? 18.525 -17.458 49.371 1.00 55.12 134 LEU A O 1
ATOM 1034 N N . LEU A 1 135 ? 17.524 -18.899 50.809 1.00 48.56 135 LEU A N 1
ATOM 1035 C CA . LEU A 1 135 ? 17.428 -18.159 52.080 1.00 48.56 135 LEU A CA 1
ATOM 1036 C C . LEU A 1 135 ? 15.984 -18.016 52.595 1.00 48.56 135 LEU A C 1
ATOM 1038 O O . LEU A 1 135 ? 15.274 -17.057 52.332 1.00 48.56 135 LEU A O 1
ATOM 1042 N N . LEU A 1 136 ? 15.652 -18.997 53.438 1.00 44.69 136 LEU A N 1
ATOM 1043 C CA . LEU A 1 136 ? 15.045 -18.843 54.762 1.00 44.69 136 LEU A CA 1
ATOM 1044 C C . LEU A 1 136 ? 13.580 -18.388 54.880 1.00 44.69 136 LEU A C 1
ATOM 1046 O O . LEU A 1 136 ? 13.180 -17.259 54.626 1.00 44.69 136 LEU A O 1
ATOM 1050 N N . ARG A 1 137 ? 12.826 -19.327 55.461 1.00 51.44 137 ARG A N 1
ATOM 1051 C CA . ARG A 1 137 ? 11.594 -19.160 56.232 1.00 51.44 137 ARG A CA 1
ATOM 1052 C C . ARG A 1 137 ? 11.657 -17.929 57.151 1.00 51.44 137 ARG A C 1
ATOM 1054 O O . ARG A 1 137 ? 12.505 -17.881 58.038 1.00 51.44 137 ARG A O 1
ATOM 1061 N N . ALA A 1 138 ? 10.678 -17.036 57.039 1.00 46.88 138 ALA A N 1
ATOM 1062 C CA . ALA A 1 138 ? 10.249 -16.171 58.133 1.00 46.88 138 ALA A CA 1
ATOM 1063 C C . ALA A 1 138 ? 8.728 -15.973 58.063 1.00 46.88 138 ALA A C 1
ATOM 1065 O O . ALA A 1 138 ? 8.152 -15.763 57.000 1.00 46.88 138 ALA A O 1
ATOM 1066 N N . ASN A 1 139 ? 8.095 -16.135 59.220 1.00 46.06 139 ASN A N 1
ATOM 1067 C CA . ASN A 1 139 ? 6.664 -16.040 59.474 1.00 46.06 139 ASN A CA 1
ATOM 1068 C C . ASN A 1 139 ? 6.087 -14.642 59.190 1.00 46.06 139 ASN A C 1
ATOM 1070 O O . ASN A 1 139 ? 6.761 -13.646 59.438 1.00 46.06 139 ASN A O 1
ATOM 1074 N N . GLY A 1 140 ? 4.792 -14.587 58.855 1.00 39.94 140 GLY A N 1
ATOM 1075 C CA . GLY A 1 140 ? 3.926 -13.439 59.161 1.00 39.94 140 GLY A CA 1
ATOM 1076 C C . GLY A 1 140 ? 3.040 -12.952 58.003 1.00 39.94 140 GLY A C 1
ATOM 1077 O O . GLY A 1 140 ? 3.569 -12.647 56.937 1.00 39.94 140 GLY A O 1
ATOM 1078 N N . PRO A 1 141 ? 1.711 -12.830 58.197 1.00 66.06 141 PRO A N 1
ATOM 1079 C CA . PRO A 1 141 ? 0.822 -12.131 57.278 1.00 66.06 141 PRO A CA 1
ATOM 1080 C C . PRO A 1 141 ? 0.586 -10.689 57.761 1.00 66.06 141 PRO A C 1
ATOM 1082 O O . PRO A 1 141 ? 0.058 -10.507 58.852 1.00 66.06 141 PRO A O 1
ATOM 1085 N N . ASP A 1 142 ? 0.907 -9.665 56.965 1.00 42.94 142 ASP A N 1
ATOM 1086 C CA . ASP A 1 142 ? 0.190 -8.382 57.040 1.00 42.94 142 ASP A CA 1
ATOM 1087 C C . ASP A 1 142 ? 0.376 -7.499 55.786 1.00 42.94 142 ASP A C 1
ATOM 1089 O O . ASP A 1 142 ? 1.440 -7.489 55.174 1.00 42.94 142 ASP A O 1
ATOM 1093 N N . ARG A 1 143 ? -0.713 -6.786 55.450 1.00 44.31 143 ARG A N 1
ATOM 1094 C CA . ARG A 1 143 ? -0.868 -5.444 54.829 1.00 44.31 143 ARG A CA 1
ATOM 1095 C C . ARG A 1 143 ? 0.360 -4.825 54.137 1.00 44.31 143 ARG A C 1
ATOM 1097 O O . ARG A 1 143 ? 1.417 -4.704 54.727 1.00 44.31 143 ARG A O 1
ATOM 1104 N N . SER A 1 144 ? 0.281 -4.139 52.994 1.00 44.03 144 SER A N 1
ATOM 1105 C CA . SER A 1 144 ? -0.759 -3.257 52.431 1.00 44.03 144 SER A CA 1
ATOM 1106 C C . SER A 1 144 ? -0.191 -2.536 51.181 1.00 44.03 144 SER A C 1
ATOM 1108 O O . SER A 1 144 ? 1.007 -2.624 50.937 1.00 44.03 144 SER A O 1
ATOM 1110 N N . LEU A 1 145 ? -1.046 -1.751 50.496 1.00 40.81 145 LEU A N 1
ATOM 1111 C CA . LEU A 1 145 ? -0.844 -0.839 49.340 1.00 40.81 145 LEU A CA 1
ATOM 1112 C C . LEU A 1 145 ? -1.108 -1.491 47.965 1.00 40.81 145 LEU A C 1
ATOM 1114 O O . LEU A 1 145 ? -0.539 -2.521 47.655 1.00 40.81 145 LEU A O 1
ATOM 1118 N N . GLY A 1 146 ? -1.954 -0.957 47.078 1.00 39.38 146 GLY A N 1
ATOM 1119 C CA . GLY A 1 146 ? -2.465 0.409 46.947 1.00 39.38 146 GLY A CA 1
ATOM 1120 C C . GLY A 1 146 ? -3.944 0.471 46.546 1.00 39.38 146 GLY A C 1
ATOM 1121 O O . GLY A 1 146 ? -4.515 -0.470 46.008 1.00 39.38 146 GLY A O 1
ATOM 1122 N N . LYS A 1 147 ? -4.557 1.599 46.904 1.00 44.84 147 LYS A N 1
ATOM 1123 C CA . LYS A 1 147 ? -5.965 1.961 46.726 1.00 44.84 147 LYS A CA 1
ATOM 1124 C C . LYS A 1 147 ? -6.210 2.472 45.302 1.00 44.84 147 LYS A C 1
ATOM 1126 O O . LYS A 1 147 ? -5.574 3.451 44.929 1.00 44.84 147 LYS A O 1
ATOM 1131 N N . ASP A 1 148 ? -7.215 1.938 44.613 1.00 41.12 148 ASP A N 1
ATOM 1132 C CA . ASP A 1 148 ? -7.901 2.645 43.523 1.00 41.12 148 ASP A CA 1
ATOM 1133 C C . ASP A 1 148 ? -9.192 3.288 44.071 1.00 41.12 148 ASP A C 1
ATOM 1135 O O . ASP A 1 148 ? -10.037 2.585 44.640 1.00 41.12 148 ASP A O 1
ATOM 1139 N N . PRO A 1 149 ? -9.380 4.618 43.963 1.00 50.22 149 PRO A N 1
ATOM 1140 C CA . PRO A 1 149 ? -10.526 5.307 44.534 1.00 50.22 149 PRO A CA 1
ATOM 1141 C C . PRO A 1 149 ? -11.602 5.516 43.465 1.00 50.22 149 PRO A C 1
ATOM 1143 O O . PRO A 1 149 ? -11.708 6.596 42.901 1.00 50.22 149 PRO A O 1
ATOM 1146 N N . HIS A 1 150 ? -12.432 4.514 43.178 1.00 43.19 150 HIS A N 1
ATOM 1147 C CA . HIS A 1 150 ? -13.638 4.764 42.375 1.00 43.19 150 HIS A CA 1
ATOM 1148 C C . HIS A 1 150 ? -14.812 3.861 42.750 1.00 43.19 150 HIS A C 1
ATOM 1150 O O . HIS A 1 150 ? -15.435 3.219 41.913 1.00 43.19 150 HIS A O 1
ATOM 1156 N N . MET A 1 151 ? -15.169 3.840 44.035 1.00 45.78 151 MET A N 1
ATOM 1157 C CA . MET A 1 151 ? -16.491 3.367 44.441 1.00 45.78 151 MET A CA 1
ATOM 1158 C C . MET A 1 151 ? -16.900 3.988 45.776 1.00 45.78 151 MET A C 1
ATOM 1160 O O . MET A 1 151 ? -16.457 3.534 46.826 1.00 45.78 151 MET A O 1
ATOM 1164 N N . LYS A 1 152 ? -17.729 5.041 45.723 1.00 44.31 152 LYS A N 1
ATOM 1165 C CA . LYS A 1 152 ? -18.794 5.360 46.699 1.00 44.31 152 LYS A CA 1
ATOM 1166 C C . LYS A 1 152 ? -19.407 6.732 46.401 1.00 44.31 152 LYS A C 1
ATOM 1168 O O . LYS A 1 152 ? -18.882 7.749 46.836 1.00 44.31 152 LYS A O 1
ATOM 1173 N N . ARG A 1 153 ? -20.582 6.745 45.769 1.00 38.62 153 ARG A N 1
ATOM 1174 C CA . ARG A 1 153 ? -21.743 7.472 46.312 1.00 38.62 153 ARG A CA 1
ATOM 1175 C C . ARG A 1 153 ? -23.004 7.078 45.558 1.00 38.62 153 ARG A C 1
ATOM 1177 O O . ARG A 1 153 ? -23.281 7.563 44.470 1.00 38.62 153 ARG A O 1
ATOM 1184 N N . GLN A 1 154 ? -23.779 6.197 46.173 1.00 43.50 154 GLN A N 1
ATOM 1185 C CA . GLN A 1 154 ? -25.199 6.087 45.901 1.00 43.50 154 GLN A CA 1
ATOM 1186 C C . GLN A 1 154 ? -25.930 6.537 47.160 1.00 43.50 154 GLN A C 1
ATOM 1188 O O . GLN A 1 154 ? -25.669 6.009 48.236 1.00 43.50 154 GLN A O 1
ATOM 1193 N N . ARG A 1 155 ? -26.854 7.480 46.932 1.00 48.03 155 ARG A N 1
ATOM 1194 C CA . ARG A 1 155 ? -27.947 7.950 47.794 1.00 48.03 155 ARG A CA 1
ATOM 1195 C C . ARG A 1 155 ? -27.553 8.832 48.980 1.00 48.03 155 ARG A C 1
ATOM 1197 O O . ARG A 1 155 ? -27.051 8.344 49.975 1.00 48.03 155 ARG A O 1
ATOM 1204 N N . GLU A 1 156 ? -27.904 10.114 48.879 1.00 40.94 156 GLU A N 1
ATOM 1205 C CA . GLU A 1 156 ? -28.944 10.696 49.739 1.00 40.94 156 GLU A CA 1
ATOM 1206 C C . GLU A 1 156 ? -29.501 11.990 49.124 1.00 40.94 156 GLU A C 1
ATOM 1208 O O . GLU A 1 156 ? -28.779 12.771 48.509 1.00 40.94 156 GLU A O 1
ATOM 1213 N N . LEU A 1 157 ? -30.824 12.128 49.225 1.00 47.44 157 LEU A N 1
ATOM 1214 C CA . LEU A 1 157 ? -31.645 13.257 48.797 1.00 47.44 157 LEU A CA 1
ATOM 1215 C C . LEU A 1 157 ? -31.302 14.516 49.602 1.00 47.44 157 LEU A C 1
ATOM 1217 O O . LEU A 1 157 ? -31.354 14.445 50.821 1.00 47.44 157 LEU A O 1
ATOM 1221 N N . THR A 1 158 ? -31.195 15.672 48.943 1.00 37.66 158 THR A N 1
ATOM 1222 C CA . THR A 1 158 ? -31.773 16.936 49.442 1.00 37.66 158 THR A CA 1
ATOM 1223 C C . THR A 1 158 ? -32.019 17.898 48.277 1.00 37.66 158 THR A C 1
ATOM 1225 O O . THR A 1 158 ? -31.089 18.428 47.679 1.00 37.66 158 THR A O 1
ATOM 1228 N N . LYS A 1 159 ? -33.304 18.051 47.940 1.00 44.22 159 LYS A N 1
ATOM 1229 C CA . LYS A 1 159 ? -34.043 19.312 47.729 1.00 44.22 159 LYS A CA 1
ATOM 1230 C C . LYS A 1 159 ? -33.195 20.599 47.834 1.00 44.22 159 LYS A C 1
ATOM 1232 O O . LYS A 1 159 ? -32.527 20.747 48.851 1.00 44.22 159 LYS A O 1
ATOM 1237 N N . VAL A 1 160 ? -33.312 21.510 46.853 1.00 40.38 160 VAL A N 1
ATOM 1238 C CA . VAL A 1 160 ? -33.448 22.989 46.987 1.00 40.38 160 VAL A CA 1
ATOM 1239 C C . VAL A 1 160 ? -33.180 23.683 45.633 1.00 40.38 160 VAL A C 1
ATOM 1241 O O . VAL A 1 160 ? -32.062 23.706 45.133 1.00 40.38 160 VAL A O 1
ATOM 1244 N N . ASP A 1 161 ? -34.292 24.156 45.067 1.00 40.06 161 ASP A N 1
ATOM 1245 C CA . ASP A 1 161 ? -34.574 25.437 44.402 1.00 40.06 161 ASP A CA 1
ATOM 1246 C C . ASP A 1 161 ? -33.932 25.897 43.073 1.00 40.06 161 ASP A C 1
ATOM 1248 O O . ASP A 1 161 ? -32.722 25.937 42.862 1.00 40.06 161 ASP A O 1
ATOM 1252 N N . LEU A 1 162 ? -34.875 26.300 42.206 1.00 40.75 162 LEU A N 1
ATOM 1253 C CA . LEU A 1 162 ? -34.802 27.132 41.001 1.00 40.75 162 LEU A CA 1
ATOM 1254 C C . LEU A 1 162 ? -34.046 28.454 41.227 1.00 40.75 162 LEU A C 1
ATOM 1256 O O . LEU A 1 162 ? -33.946 28.948 42.352 1.00 40.75 162 LEU A O 1
ATOM 1260 N N . PRO A 1 163 ? -33.605 29.083 40.131 1.00 44.94 163 PRO A N 1
ATOM 1261 C CA . PRO A 1 163 ? -34.342 30.259 39.640 1.00 44.94 163 PRO A CA 1
ATOM 1262 C C . PRO A 1 163 ? -35.033 30.051 38.284 1.00 44.94 163 PRO A C 1
ATOM 1264 O O . PRO A 1 163 ? -34.499 29.295 37.440 1.00 44.94 163 PRO A O 1
#

Organism: NCBI:txid289476

Radius of gyration: 37.25 Å; chains: 1; bounding box: 71×51×121 Å

InterPro domains:
  IPR036084 Serine protease inhibitor-like superfamily [SSF57567] (32-87)
  IPR051368 Serine Protease Inhibitor-like TIL Domain [PTHR23259] (33-108)

Sequence (163 aa):
MIVSRQTFLILIIAGVALANVTKLRNGGRVIRDCPENEYFVQCRACEGTCENPEPVCTRMCRPAGCFCNPSDGFVRKNGRCIEKERCRPPNPIDVCKGFKCRAGTYCEPQHVKPCPDLTKPSLIFMHHTVVAGLLLRANGPDRSLGKDPHMKRQRELTKVDLP

Secondary structure (DSSP, 8-state):
----HHHHHHHHHHHHHHHHHTT----------PPTT-EEESSB----BSS-SS----SPPBPSEEE--GGGTEEEETTEEEEGGGS----GGGGGTT--PPTT-------SSPPP-TTS--TTSTTSTTTTTS-----------------------------

pLDDT: mean 70.46, std 18.87, range [37.66, 95.69]

Foldseek 3Di:
DDCDPVNVVVVVVVVVVVVVVPPPPCPPPPPQDDPPQWGWDQFEWDFAALVGLDDDTDPHGDGTHIYRDSVVQWGDDPNDIDHNVPSQDCDLVVVVPPDDDDPPDDDDSPDPDPDPPPVDPDPPPPPPVVPPPDDDDDDDDDDDDDDDPDDDDDDDDDDDDDD